Protein AF-A0AAQ1P638-F1 (afdb_monomer)

Sequence (47 aa):
MDP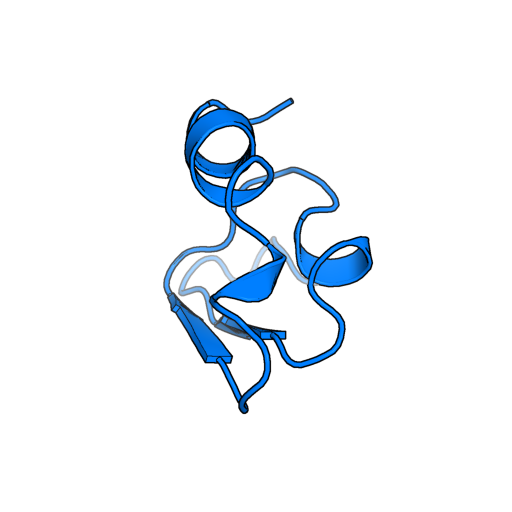RSEVLLPQAELFTRPLLLAGAPADDLLGQLPQARAWTWHAGDQA

Secondary structure (DSSP, 8-state):
--HHHHHHGGGGGG--S-EEEES--SSSHHHH-TTEEEE-S-GGG--

Mean predicted aligned error: 4.7 Å

Structure (mmCIF, N/CA/C/O backbone):
data_AF-A0AAQ1P638-F1
#
_entry.id   AF-A0AAQ1P638-F1
#
loop_
_atom_site.group_PDB
_atom_site.id
_atom_site.type_symbol
_atom_site.label_atom_id
_atom_site.label_alt_id
_atom_site.label_comp_id
_atom_site.label_asym_id
_atom_site.label_entity_id
_atom_site.label_seq_id
_atom_site.pdbx_PDB_ins_code
_atom_site.Cartn_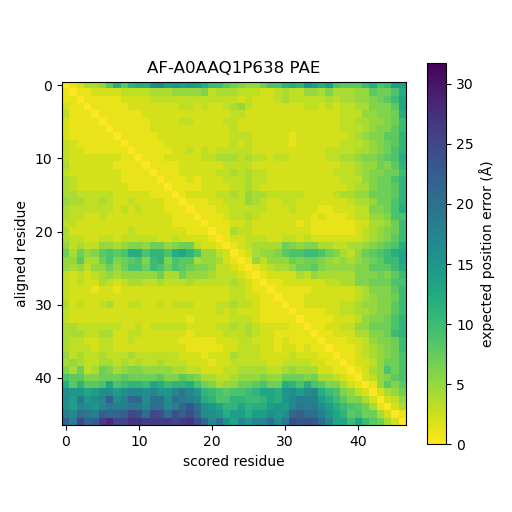x
_atom_site.Cartn_y
_atom_site.Cartn_z
_atom_site.occupancy
_atom_site.B_iso_or_equiv
_atom_site.auth_seq_id
_atom_site.auth_comp_id
_atom_site.auth_asym_id
_atom_site.auth_atom_id
_atom_site.pdbx_PDB_model_num
ATOM 1 N N . MET A 1 1 ? 14.509 0.885 0.250 1.00 76.88 1 MET A N 1
ATOM 2 C CA . MET A 1 1 ? 13.238 1.414 0.771 1.00 76.88 1 MET A CA 1
ATOM 3 C C . MET A 1 1 ? 13.038 2.768 0.114 1.00 76.88 1 MET A C 1
ATOM 5 O O . MET A 1 1 ? 14.019 3.497 -0.004 1.00 76.88 1 MET A O 1
ATOM 9 N N . ASP A 1 2 ? 11.859 3.037 -0.443 1.00 89.38 2 ASP A N 1
ATOM 10 C CA . ASP A 1 2 ? 11.538 4.321 -1.078 1.00 89.38 2 ASP A CA 1
ATOM 11 C C . ASP A 1 2 ? 11.283 5.371 0.023 1.00 89.38 2 ASP A C 1
ATOM 13 O O . ASP A 1 2 ? 10.539 5.084 0.966 1.00 89.38 2 ASP A O 1
ATOM 17 N N . PRO A 1 3 ? 11.852 6.590 -0.061 1.00 91.69 3 PRO A N 1
ATOM 18 C CA . PRO A 1 3 ? 11.645 7.626 0.955 1.00 91.69 3 PRO A CA 1
ATOM 19 C C . PRO A 1 3 ? 10.171 7.976 1.208 1.00 91.69 3 PRO A C 1
ATOM 21 O O . PRO A 1 3 ? 9.807 8.392 2.305 1.00 91.69 3 PRO A O 1
ATOM 24 N N . ARG A 1 4 ? 9.287 7.799 0.217 1.00 91.50 4 ARG A N 1
ATOM 25 C CA . ARG A 1 4 ? 7.842 8.016 0.398 1.00 91.50 4 ARG A CA 1
ATOM 26 C C . ARG A 1 4 ? 7.238 6.974 1.332 1.00 91.50 4 ARG A C 1
ATOM 28 O O . ARG A 1 4 ? 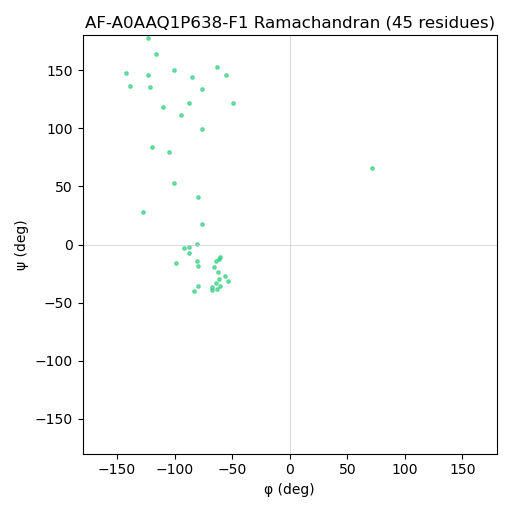6.376 7.311 2.139 1.00 91.50 4 ARG A O 1
ATOM 35 N N . SER A 1 5 ? 7.710 5.736 1.257 1.00 93.06 5 SER A N 1
ATOM 36 C CA . SER A 1 5 ? 7.274 4.647 2.130 1.00 93.06 5 SER A CA 1
ATOM 37 C C . SER A 1 5 ? 7.716 4.897 3.573 1.00 93.06 5 SER A C 1
ATOM 39 O O . SER A 1 5 ? 6.916 4.729 4.489 1.00 93.06 5 SER A O 1
ATOM 41 N N . GLU A 1 6 ? 8.926 5.421 3.790 1.00 94.25 6 GLU A N 1
ATOM 42 C CA . GLU A 1 6 ? 9.417 5.803 5.127 1.00 94.25 6 GLU A CA 1
ATOM 43 C C . GLU A 1 6 ? 8.570 6.894 5.796 1.00 94.25 6 GLU A C 1
ATOM 45 O O . GLU A 1 6 ? 8.455 6.925 7.018 1.00 94.25 6 GLU A O 1
ATOM 50 N N . VAL A 1 7 ? 7.939 7.772 5.012 1.00 93.75 7 VAL A N 1
ATOM 51 C CA . VAL A 1 7 ? 7.025 8.801 5.529 1.00 93.75 7 VAL A CA 1
ATOM 52 C C . VAL A 1 7 ? 5.638 8.229 5.833 1.00 93.75 7 VAL A C 1
ATOM 54 O O . VAL A 1 7 ? 4.992 8.657 6.790 1.00 93.75 7 VAL A O 1
ATOM 57 N N . LEU A 1 8 ? 5.156 7.279 5.029 1.00 92.44 8 LEU A N 1
ATOM 58 C CA . LEU A 1 8 ? 3.795 6.745 5.141 1.00 92.44 8 LEU A CA 1
ATOM 59 C C . LEU A 1 8 ? 3.663 5.648 6.207 1.00 92.44 8 LEU A C 1
ATOM 61 O O . LEU A 1 8 ? 2.673 5.625 6.935 1.00 92.44 8 LEU A O 1
ATOM 65 N N . LEU A 1 9 ? 4.648 4.755 6.321 1.00 93.94 9 LEU A N 1
ATOM 66 C CA . LEU A 1 9 ? 4.587 3.589 7.211 1.00 93.94 9 LEU A CA 1
ATOM 67 C C . LEU A 1 9 ? 4.495 3.917 8.711 1.00 93.94 9 LEU A C 1
ATOM 69 O O . LEU A 1 9 ? 3.733 3.235 9.396 1.00 93.94 9 LEU A O 1
ATOM 73 N N . PRO A 1 10 ? 5.176 4.950 9.250 1.00 96.56 10 PRO A N 1
ATOM 74 C CA . PRO A 1 10 ? 5.060 5.306 10.668 1.00 96.56 10 PRO A CA 1
ATOM 75 C C . PRO A 1 10 ? 3.656 5.722 11.114 1.00 96.56 10 PRO A C 1
ATOM 77 O O . PRO A 1 10 ? 3.417 5.859 12.305 1.00 96.56 10 PRO A O 1
ATOM 80 N N . GLN A 1 11 ? 2.759 5.967 10.164 1.00 95.25 11 GLN A N 1
ATOM 81 C CA . GLN A 1 11 ? 1.389 6.414 10.384 1.00 95.25 11 GLN A CA 1
ATOM 82 C C . GLN A 1 11 ? 0.391 5.498 9.656 1.00 95.25 11 GLN A C 1
ATOM 84 O O . GLN A 1 11 ? -0.691 5.931 9.251 1.00 95.25 11 GLN A O 1
ATOM 89 N N . ALA A 1 12 ? 0.759 4.225 9.461 1.00 94.00 12 ALA A N 1
ATOM 90 C CA . ALA A 1 12 ? -0.048 3.226 8.765 1.00 94.00 12 ALA A CA 1
ATOM 91 C C . ALA A 1 12 ? -1.468 3.097 9.348 1.00 94.00 12 ALA A C 1
ATOM 93 O O . ALA A 1 12 ? -2.423 2.851 8.608 1.00 94.00 12 ALA A O 1
ATOM 94 N N . GLU A 1 13 ? -1.636 3.332 10.655 1.00 94.44 13 GLU A N 1
ATOM 95 C CA . GLU A 1 13 ? -2.932 3.297 11.335 1.00 94.44 13 GLU A CA 1
ATOM 96 C C . GLU A 1 13 ? -3.927 4.367 10.863 1.00 94.44 13 GLU A C 1
ATOM 98 O O . GLU A 1 13 ? -5.123 4.256 11.135 1.00 94.44 13 GLU A O 1
ATOM 103 N N . LEU A 1 14 ? -3.477 5.390 10.131 1.00 95.12 14 LEU A N 1
ATOM 104 C CA . LEU A 1 14 ? -4.364 6.386 9.530 1.00 95.12 14 LEU A CA 1
ATOM 105 C C . LEU A 1 14 ? -5.012 5.875 8.230 1.00 95.12 14 LEU A C 1
ATOM 107 O O . LEU A 1 14 ? -6.056 6.381 7.815 1.00 95.12 14 LEU A O 1
ATOM 111 N N . PHE A 1 15 ? -4.454 4.832 7.609 1.00 93.50 15 PHE A N 1
ATOM 112 C CA . PHE A 1 15 ? -4.882 4.299 6.311 1.00 93.50 15 PHE A CA 1
ATOM 113 C C . PHE A 1 15 ? -5.762 3.046 6.446 1.00 93.50 15 PHE A C 1
ATOM 115 O O . PHE A 1 15 ? -5.524 2.006 5.837 1.00 93.50 15 PHE A O 1
ATOM 122 N N . THR A 1 16 ? -6.824 3.144 7.247 1.00 93.19 16 THR A N 1
ATOM 123 C CA . THR A 1 16 ? -7.740 2.018 7.547 1.00 93.19 16 THR A CA 1
ATOM 124 C C . THR A 1 16 ? -8.894 1.855 6.557 1.00 93.19 16 THR A C 1
ATOM 126 O O . THR A 1 16 ? -9.718 0.949 6.684 1.00 93.19 16 THR A O 1
ATOM 129 N N . ARG A 1 17 ? -8.991 2.748 5.574 1.00 95.50 17 ARG A N 1
ATOM 130 C CA . ARG A 1 17 ? -10.052 2.794 4.561 1.00 95.50 17 ARG A CA 1
ATOM 131 C C . ARG A 1 17 ? -9.452 2.544 3.176 1.00 95.50 17 ARG A C 1
ATOM 133 O O . ARG A 1 17 ? -8.238 2.680 3.030 1.00 95.50 17 ARG A O 1
ATOM 140 N N . PRO A 1 18 ? -10.277 2.216 2.163 1.00 96.19 18 PRO A N 1
ATOM 141 C CA . PRO A 1 18 ? -9.799 2.090 0.792 1.00 96.19 18 PRO A CA 1
ATOM 142 C C . PRO A 1 18 ? -8.964 3.307 0.376 1.00 96.19 18 PRO A C 1
ATOM 144 O O . PRO A 1 18 ? -9.445 4.440 0.427 1.00 96.19 18 PRO A O 1
ATOM 147 N N . LEU A 1 19 ? -7.716 3.056 -0.014 1.00 9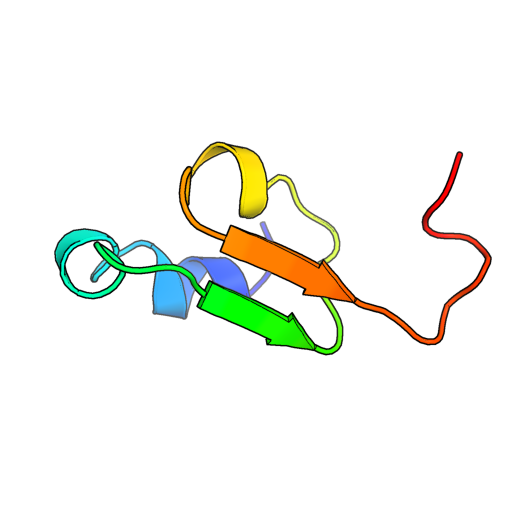4.56 19 LEU A N 1
ATOM 148 C CA . LEU A 1 19 ? -6.720 4.070 -0.357 1.00 94.56 19 LEU A CA 1
ATOM 149 C C . LEU A 1 19 ? -6.246 3.840 -1.794 1.00 94.56 19 LEU A C 1
ATOM 151 O O . LEU A 1 19 ? -5.955 2.711 -2.179 1.00 94.56 19 LEU A O 1
ATOM 155 N N . LEU A 1 20 ? -6.142 4.905 -2.589 1.00 93.75 20 LEU A N 1
ATOM 156 C CA . LEU A 1 20 ? -5.519 4.852 -3.911 1.00 93.75 20 LEU A CA 1
ATOM 157 C C . LEU A 1 20 ? -4.194 5.615 -3.877 1.00 93.75 20 LEU A C 1
ATOM 159 O O . LEU A 1 20 ? -4.179 6.821 -3.643 1.00 93.75 20 LEU A O 1
ATOM 163 N N . LEU A 1 21 ? -3.097 4.914 -4.146 1.00 91.75 21 LEU A N 1
ATOM 164 C CA . LEU A 1 21 ? -1.775 5.497 -4.342 1.00 91.75 21 LEU A CA 1
ATOM 165 C C . LEU A 1 21 ? -1.551 5.723 -5.841 1.00 91.75 21 LEU A C 1
ATOM 167 O O . LEU A 1 21 ? -1.426 4.768 -6.608 1.00 91.75 21 LEU A O 1
ATOM 171 N N . ALA A 1 22 ? -1.510 6.986 -6.266 1.00 90.88 22 ALA A N 1
ATOM 172 C CA . ALA A 1 22 ? -1.147 7.352 -7.632 1.00 90.88 22 ALA A CA 1
ATOM 173 C C . ALA A 1 22 ? 0.378 7.517 -7.738 1.00 90.88 22 ALA A C 1
ATOM 175 O O . ALA A 1 22 ? 0.961 8.331 -7.026 1.00 90.88 22 ALA A O 1
ATOM 176 N N . GLY A 1 23 ? 1.017 6.745 -8.618 1.00 84.62 23 GLY A N 1
ATOM 177 C CA . GLY A 1 23 ? 2.474 6.669 -8.740 1.00 84.62 23 GLY A CA 1
ATOM 178 C C . GLY A 1 23 ? 3.097 5.933 -7.557 1.00 84.62 23 GLY A C 1
ATOM 179 O O . GLY A 1 23 ? 3.794 6.547 -6.748 1.00 84.62 23 GLY A O 1
ATOM 180 N N . ALA A 1 24 ? 2.811 4.633 -7.434 1.00 76.88 24 ALA A N 1
ATOM 181 C CA . ALA A 1 24 ? 3.298 3.826 -6.321 1.00 76.88 24 ALA A CA 1
ATOM 182 C C . ALA A 1 24 ? 4.832 3.885 -6.186 1.00 76.88 24 ALA A C 1
ATOM 184 O O . ALA A 1 24 ? 5.544 4.042 -7.183 1.00 76.88 24 ALA A O 1
ATOM 185 N N . PRO A 1 25 ? 5.352 3.825 -4.952 1.00 80.75 25 PRO A N 1
ATOM 186 C CA . PRO A 1 25 ? 6.774 3.647 -4.738 1.00 80.75 25 PRO A CA 1
ATOM 187 C C . PRO A 1 25 ? 7.282 2.315 -5.275 1.00 80.75 25 PRO A C 1
ATOM 189 O O . PRO A 1 25 ? 6.528 1.355 -5.386 1.00 80.75 25 PRO A O 1
ATOM 192 N N . ALA A 1 26 ? 8.566 2.284 -5.636 1.00 77.38 26 ALA A N 1
ATOM 193 C CA . ALA A 1 26 ? 9.214 1.129 -6.267 1.00 77.38 26 ALA A CA 1
ATOM 194 C C . ALA A 1 26 ? 9.526 -0.010 -5.269 1.00 77.38 26 ALA A C 1
ATOM 196 O O . ALA A 1 26 ? 10.376 -0.859 -5.532 1.00 77.38 26 ALA A O 1
ATOM 197 N N . ASP A 1 27 ? 8.892 0.004 -4.095 1.00 85.75 27 ASP A N 1
ATOM 198 C CA . ASP A 1 27 ? 9.032 -0.987 -3.035 1.00 85.75 27 ASP A CA 1
ATOM 199 C C . ASP A 1 27 ? 7.678 -1.610 -2.659 1.00 85.75 27 ASP A C 1
ATOM 201 O O . ASP A 1 27 ? 6.629 -1.266 -3.200 1.00 85.75 27 ASP A O 1
ATOM 205 N N . ASP A 1 28 ? 7.699 -2.568 -1.730 1.00 87.88 28 ASP A N 1
ATOM 206 C CA . ASP A 1 28 ? 6.528 -3.366 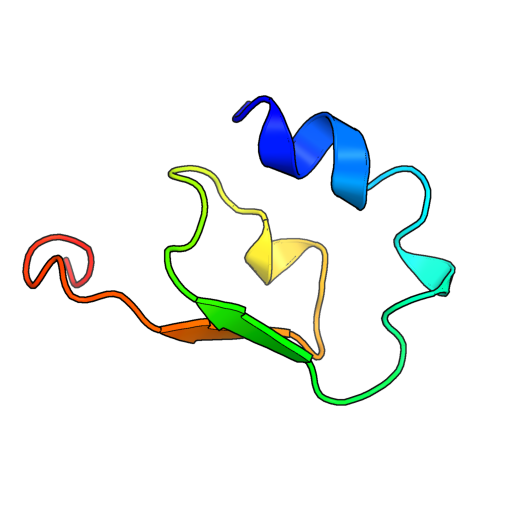-1.347 1.00 87.88 28 ASP A CA 1
ATOM 207 C C . ASP A 1 28 ? 5.570 -2.630 -0.383 1.00 87.88 28 ASP A C 1
ATOM 209 O O . ASP A 1 28 ? 5.068 -3.187 0.595 1.00 87.88 28 ASP A O 1
ATOM 213 N N . LEU A 1 29 ? 5.320 -1.335 -0.612 1.00 90.31 29 LEU A N 1
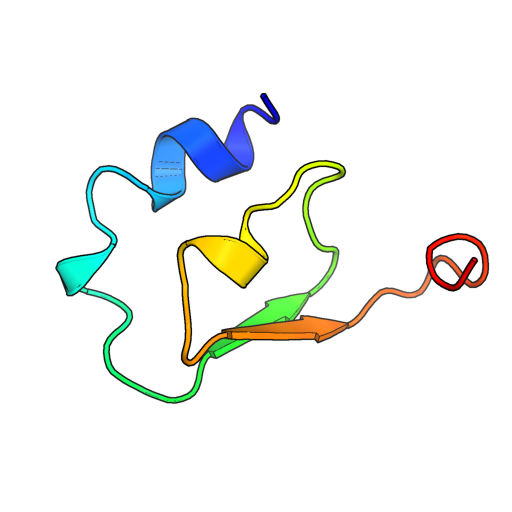ATOM 214 C CA . LEU A 1 29 ? 4.443 -0.533 0.247 1.00 90.31 29 LEU A CA 1
ATOM 215 C C . LEU A 1 29 ? 3.009 -1.088 0.297 1.00 90.31 29 LEU A C 1
ATOM 217 O O . LEU A 1 29 ? 2.364 -1.040 1.345 1.00 90.31 29 LEU A O 1
ATOM 221 N N . LEU A 1 30 ? 2.503 -1.636 -0.813 1.00 91.44 30 LEU A N 1
ATOM 222 C CA . LEU A 1 30 ? 1.160 -2.227 -0.856 1.00 91.44 30 LEU A CA 1
ATOM 223 C C . LEU A 1 30 ? 1.026 -3.444 0.066 1.00 91.44 30 LEU A C 1
ATOM 225 O O . LEU A 1 30 ? -0.035 -3.624 0.661 1.00 91.44 30 LEU A O 1
ATOM 229 N N . GLY A 1 31 ? 2.089 -4.236 0.242 1.00 91.12 31 GLY A N 1
ATOM 230 C CA . GLY A 1 31 ? 2.106 -5.349 1.194 1.00 91.12 31 GLY A CA 1
ATOM 231 C C . GLY A 1 31 ? 1.923 -4.903 2.649 1.00 91.12 31 GLY A C 1
ATOM 232 O O . GLY A 1 31 ? 1.442 -5.672 3.479 1.00 91.12 31 GLY A O 1
ATOM 233 N N . GLN A 1 32 ? 2.245 -3.643 2.957 1.00 93.00 32 GLN A N 1
ATOM 234 C CA . GLN A 1 32 ? 2.147 -3.066 4.301 1.00 93.00 32 GLN A CA 1
ATOM 235 C C . GLN A 1 32 ? 0.869 -2.243 4.528 1.00 93.00 32 GLN A C 1
ATOM 237 O O . GLN A 1 32 ? 0.505 -1.977 5.673 1.00 93.00 32 GLN A O 1
ATOM 242 N N . LEU A 1 33 ? 0.159 -1.865 3.460 1.00 93.56 33 LEU A N 1
ATOM 243 C CA . LEU A 1 33 ? -1.096 -1.112 3.510 1.00 93.56 33 LEU A CA 1
ATOM 244 C C . LEU A 1 33 ? -2.219 -1.932 2.851 1.00 93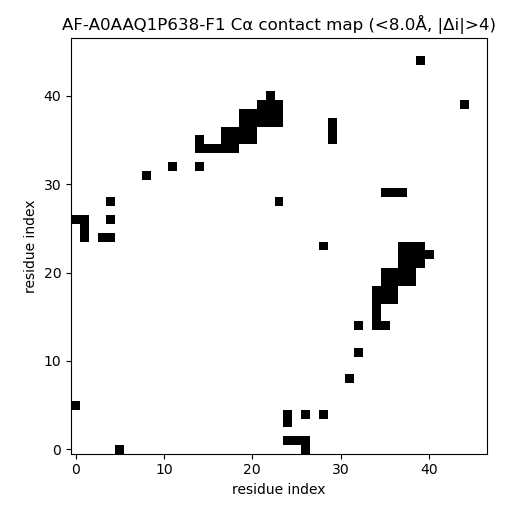.56 33 LEU A C 1
ATOM 246 O O . LEU A 1 33 ? -2.541 -1.712 1.685 1.00 93.56 33 LEU A O 1
ATOM 250 N N . PRO A 1 34 ? -2.870 -2.858 3.577 1.00 90.50 34 PRO A N 1
ATOM 251 C CA . PRO A 1 34 ? -3.732 -3.883 2.977 1.00 90.50 34 PRO A CA 1
ATOM 252 C C . PRO A 1 34 ? -4.998 -3.342 2.290 1.00 90.50 34 PRO A C 1
ATOM 254 O O . PRO A 1 34 ? -5.604 -4.037 1.480 1.00 90.50 34 PRO A O 1
ATOM 257 N N . GLN A 1 35 ? -5.419 -2.115 2.611 1.00 93.62 35 GLN A N 1
ATOM 258 C CA . GLN A 1 35 ? -6.558 -1.441 1.968 1.00 93.62 35 GLN A CA 1
ATOM 2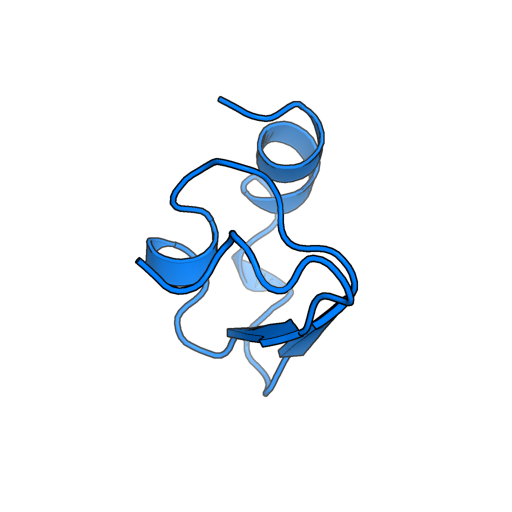59 C C . GLN A 1 35 ? -6.139 -0.582 0.762 1.00 93.62 35 GLN A C 1
ATOM 261 O O . GLN A 1 35 ? -6.989 0.038 0.114 1.00 93.62 35 GLN A O 1
ATOM 266 N N . ALA A 1 36 ? -4.837 -0.498 0.479 1.00 94.25 36 ALA A N 1
ATOM 267 C CA . ALA A 1 36 ? -4.300 0.326 -0.584 1.00 94.25 36 ALA A CA 1
ATOM 268 C C . ALA A 1 36 ? -4.339 -0.397 -1.931 1.00 94.25 36 ALA A C 1
ATOM 270 O O . ALA A 1 36 ? -4.110 -1.598 -2.054 1.00 94.25 36 ALA A O 1
ATOM 271 N N . ARG A 1 37 ? -4.594 0.381 -2.976 1.00 92.56 37 ARG A N 1
ATOM 272 C CA . ARG A 1 37 ? -4.424 -0.008 -4.373 1.00 92.56 37 ARG A CA 1
ATOM 273 C C . ARG A 1 37 ? -3.473 0.987 -5.016 1.00 92.56 37 ARG A C 1
ATOM 275 O O . ARG A 1 37 ? -3.502 2.168 -4.678 1.00 92.56 37 ARG A O 1
ATOM 282 N N . ALA A 1 38 ? -2.662 0.526 -5.957 1.00 89.38 38 ALA A N 1
ATOM 283 C CA . ALA A 1 38 ? -1.809 1.397 -6.753 1.00 89.38 38 ALA A CA 1
ATOM 284 C C . ALA A 1 38 ? -2.412 1.662 -8.129 1.00 89.38 38 ALA A C 1
ATOM 286 O O . ALA A 1 38 ? -3.075 0.806 -8.717 1.00 89.38 38 ALA A O 1
ATOM 287 N N . TRP A 1 39 ? -2.112 2.838 -8.662 1.00 88.44 39 TRP A N 1
ATOM 288 C CA . TRP A 1 39 ? -2.280 3.147 -10.070 1.00 88.44 39 TRP A CA 1
ATOM 289 C C . TRP A 1 39 ? -1.076 3.946 -10.563 1.00 88.44 39 TRP A C 1
ATOM 291 O O . TRP A 1 39 ? -0.602 4.852 -9.881 1.00 88.44 39 TRP A O 1
ATOM 301 N N . THR A 1 40 ? -0.563 3.607 -11.739 1.00 85.38 40 THR A N 1
ATOM 302 C CA . THR A 1 40 ? 0.633 4.221 -12.319 1.00 85.38 40 THR A CA 1
ATOM 303 C C . THR A 1 40 ? 0.460 4.368 -13.824 1.00 85.38 40 THR A C 1
ATOM 305 O O . THR A 1 40 ? -0.199 3.552 -14.467 1.00 85.38 40 THR A O 1
ATOM 308 N N . TRP A 1 41 ? 1.054 5.418 -14.390 1.00 79.88 41 TRP A N 1
ATOM 309 C CA . TRP A 1 41 ? 1.173 5.581 -15.840 1.00 79.88 41 TRP A CA 1
ATOM 310 C C . TRP A 1 41 ? 2.329 4.757 -16.423 1.00 79.88 41 TRP A C 1
ATOM 312 O O . TRP A 1 41 ? 2.411 4.582 -17.638 1.00 79.88 41 TRP A O 1
ATOM 322 N N . HIS A 1 42 ? 3.229 4.249 -15.574 1.00 77.44 42 HIS A N 1
ATOM 323 C CA . HIS A 1 42 ? 4.346 3.416 -15.998 1.00 77.44 42 HIS A CA 1
ATOM 324 C C . HIS A 1 42 ? 3.849 2.006 -16.325 1.00 77.44 42 HIS A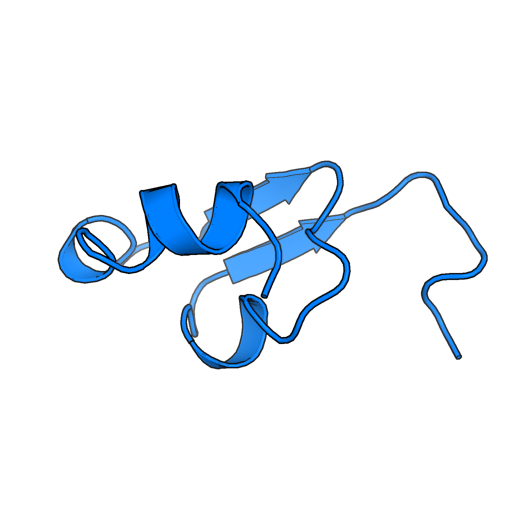 C 1
ATOM 326 O O . HIS A 1 42 ? 3.683 1.166 -15.448 1.00 77.44 42 HIS A O 1
ATOM 332 N N . ALA A 1 43 ? 3.649 1.732 -17.615 1.00 65.50 43 ALA A N 1
ATOM 333 C CA . ALA A 1 43 ? 3.236 0.417 -18.114 1.00 65.50 43 ALA A CA 1
ATOM 334 C C . ALA A 1 43 ? 4.233 -0.724 -17.798 1.00 65.50 43 ALA A C 1
ATOM 336 O O . ALA A 1 43 ? 3.896 -1.885 -17.993 1.00 65.50 43 ALA A O 1
ATOM 337 N N . GLY A 1 44 ? 5.446 -0.401 -17.326 1.00 64.19 44 GLY A N 1
ATOM 338 C CA . GLY A 1 44 ? 6.493 -1.362 -16.961 1.00 64.19 44 GLY A CA 1
ATOM 339 C C . GLY A 1 44 ? 6.439 -1.892 -15.523 1.00 64.19 44 GLY A C 1
ATOM 340 O O . GLY A 1 44 ? 7.188 -2.810 -15.221 1.00 64.19 44 GLY A O 1
ATOM 341 N N . ASP A 1 45 ? 5.564 -1.363 -14.658 1.00 59.50 45 ASP A N 1
ATOM 342 C CA . ASP A 1 45 ? 5.385 -1.857 -13.274 1.00 59.50 45 ASP A CA 1
ATOM 343 C C . ASP A 1 45 ? 4.490 -3.111 -13.192 1.00 59.50 45 ASP A C 1
ATOM 345 O O . ASP A 1 45 ? 4.223 -3.624 -12.107 1.00 59.50 45 ASP A O 1
ATOM 349 N N . GLN A 1 46 ? 3.992 -3.606 -14.330 1.00 53.31 46 GLN A N 1
ATOM 350 C CA . GLN A 1 46 ? 3.295 -4.889 -14.423 1.00 53.31 46 GLN A CA 1
ATOM 351 C C . GLN A 1 46 ? 4.207 -5.926 -15.080 1.00 53.31 46 GLN A C 1
ATOM 353 O O . GLN A 1 46 ? 4.082 -6.194 -16.275 1.00 53.31 46 GLN A O 1
ATOM 358 N N . ALA A 1 47 ? 5.135 -6.491 -14.309 1.00 46.41 47 ALA A N 1
ATOM 359 C CA . ALA A 1 47 ? 5.886 -7.688 -14.685 1.00 46.41 47 ALA A CA 1
ATOM 360 C C . ALA A 1 47 ? 6.058 -8.605 -13.472 1.00 46.41 47 ALA A C 1
ATOM 362 O O . ALA A 1 47 ? 6.438 -8.087 -12.399 1.00 46.41 47 ALA A O 1
#

Organism: NCBI:txid2078786

pLDDT: mean 86.69, std 11.53, range [46.41, 96.56]

Radius of gyration: 10.59 Å; Cα contacts (8 Å, |Δi|>4): 45; chains: 1; bounding box: 23×16×29 Å

Nearest PDB structures (foldseek):
  5k24-assembly1_B  TM=4.156E-01  e=5.175E+00  Mus musculus
  7lm6-assembly1_A  TM=3.474E-01  e=4.497E+00  Streptococcus pseudopneumoniae 5247

Solvent-accessible surface area (backbone atoms only — not comparable to full-atom values): 3150 Å² total; per-residue (Å²): 131,43,74,69,48,68,66,47,59,86,51,48,85,77,54,82,50,87,39,79,40,76,61,58,67,98,48,73,56,56,82,77,34,83,45,47,44,74,45,65,90,60,79,76,78,74,122

Foldseek 3Di:
DFVVLVVCQVVLVVLPAQAEAEPDDPDPSCVRNVNYDYDYPPPVVPD